Protein AF-A0A1N7JCM6-F1 (afdb_monomer_lite)

Radius of gyration: 25.17 Å; chains: 1; bounding box: 48×27×70 Å

Foldseek 3Di:
DWAADPVQLVVQQDPPDDDPVSSVRSVVVSVPDPPGDTDDDDDPVRVVVVVVVVVVVVVVVVVLVVLVVVQVVVVVVVDHFDRDPVRSVVVVVPPDDDDDD

Sequence (101 aa):
MRLISPAQAKPYVKRGRKNDAADAAAIAEAVTRPHMQFVPVKSEETQAILMLHRTRRLLITQRTMLGNALRAHFAEYGIIEPQGQDGLGAIGGMRTGCACP

Secondary structure (DSSP, 8-state):
--EE-HHHHGGGSPTT---HHHHHHHHHHHHT-TTPPEEPPPPHHHHHHHHHHHHHHHHHHHHHHHHHHHHHHHHHTT----SSHHHHHHHHH--S-----

InterPro domains:
  IPR002525 Transposase IS110-like, N-terminal [PF01548] (9-77)
  IPR047650 Transposase IS110-like [PTHR33055] (2-80)

Organism: NCBI:txid80876

pLDDT: mean 85.72, std 13.23, range [33.47, 98.19]

Structure (mmCIF, N/CA/C/O backbone):
data_AF-A0A1N7JCM6-F1
#
_entry.id   AF-A0A1N7JCM6-F1
#
loop_
_atom_site.group_PDB
_atom_site.id
_atom_site.type_symbol
_atom_site.label_atom_id
_atom_site.label_alt_id
_atom_site.label_comp_id
_atom_site.label_asym_id
_atom_site.label_entity_id
_atom_site.label_seq_id
_atom_site.pdbx_PDB_ins_code
_atom_site.Cartn_x
_atom_site.Cartn_y
_atom_site.Cartn_z
_atom_site.occupancy
_atom_site.B_iso_or_equiv
_atom_site.auth_seq_id
_atom_site.auth_comp_id
_atom_site.auth_asym_id
_atom_site.auth_atom_id
_atom_site.pdbx_PDB_model_num
ATOM 1 N N . MET A 1 1 ? -22.006 0.799 13.588 1.00 69.31 1 MET A N 1
ATOM 2 C CA . MET A 1 1 ? -20.697 0.105 13.526 1.00 69.31 1 MET A CA 1
ATOM 3 C C . MET A 1 1 ? -19.704 0.868 14.395 1.00 69.31 1 MET A C 1
ATOM 5 O O . MET A 1 1 ? -19.706 2.089 14.328 1.00 69.31 1 MET A O 1
ATOM 9 N N . ARG A 1 2 ? -18.909 0.192 15.234 1.00 82.94 2 ARG A N 1
ATOM 10 C CA . ARG A 1 2 ? -17.877 0.814 16.085 1.00 82.94 2 ARG A CA 1
ATOM 11 C C . ARG A 1 2 ? -16.498 0.388 15.578 1.00 82.94 2 ARG A C 1
ATOM 13 O O . ARG A 1 2 ? -16.273 -0.809 15.435 1.00 82.94 2 ARG A O 1
ATOM 20 N N . LEU A 1 3 ? -15.606 1.338 15.291 1.00 89.31 3 LEU A N 1
ATOM 21 C CA . LEU A 1 3 ? -14.241 1.052 14.835 1.00 89.31 3 LEU A CA 1
ATOM 22 C C . LEU A 1 3 ? -13.242 1.331 15.958 1.00 89.31 3 LEU A C 1
ATOM 24 O O . LEU A 1 3 ? -13.314 2.371 16.608 1.00 89.31 3 LEU A O 1
ATOM 28 N N . ILE A 1 4 ? -12.299 0.416 16.165 1.00 91.81 4 ILE A N 1
ATOM 29 C CA . ILE A 1 4 ? -11.165 0.602 17.078 1.00 91.81 4 ILE A CA 1
ATOM 30 C C . ILE A 1 4 ? -9.923 0.869 16.237 1.00 91.81 4 ILE A C 1
ATOM 32 O O . ILE A 1 4 ? -9.715 0.226 15.205 1.00 91.81 4 ILE A O 1
ATOM 36 N N . SER A 1 5 ? -9.093 1.826 16.658 1.00 90.19 5 SER A N 1
ATOM 37 C CA . SER A 1 5 ? -7.839 2.075 15.952 1.00 90.19 5 SER A CA 1
ATOM 38 C C . SER A 1 5 ? -6.898 0.863 16.083 1.00 90.19 5 SER A C 1
ATOM 40 O O . SER A 1 5 ? -6.794 0.274 17.163 1.00 90.19 5 SER A O 1
ATOM 42 N N . PRO A 1 6 ? -6.136 0.500 15.035 1.00 88.06 6 PRO A N 1
ATOM 43 C CA . PRO A 1 6 ? -5.174 -0.600 15.126 1.00 88.06 6 PRO A CA 1
ATOM 44 C C . PRO A 1 6 ? -4.152 -0.415 16.256 1.00 88.06 6 PRO A C 1
ATOM 46 O O . PRO A 1 6 ? -3.739 -1.385 16.884 1.00 88.06 6 PRO A O 1
ATOM 49 N N . ALA A 1 7 ? -3.772 0.833 16.550 1.00 90.62 7 ALA A N 1
ATOM 50 C CA . ALA A 1 7 ? -2.855 1.162 17.639 1.00 90.62 7 ALA A CA 1
ATOM 51 C C . ALA A 1 7 ? -3.426 0.802 19.020 1.00 90.62 7 ALA A C 1
ATOM 53 O O . ALA A 1 7 ? -2.676 0.354 19.883 1.00 90.62 7 ALA A O 1
ATOM 54 N N . GLN A 1 8 ? -4.739 0.950 19.212 1.00 90.19 8 GLN A N 1
ATOM 55 C CA . GLN A 1 8 ? -5.422 0.608 20.461 1.00 90.19 8 GLN A CA 1
ATOM 56 C C . GLN A 1 8 ? -5.739 -0.882 20.584 1.00 90.19 8 GLN A C 1
ATOM 58 O O . GLN A 1 8 ? -5.786 -1.385 21.700 1.00 90.19 8 GLN A O 1
ATOM 63 N N . ALA A 1 9 ? -5.931 -1.597 19.472 1.00 89.94 9 ALA A N 1
ATOM 64 C CA . ALA A 1 9 ? -6.129 -3.049 19.490 1.00 89.94 9 ALA A CA 1
ATOM 65 C C . ALA A 1 9 ? -4.809 -3.820 19.689 1.00 89.94 9 ALA A C 1
ATOM 67 O O . ALA A 1 9 ? -4.790 -4.880 20.312 1.00 89.94 9 ALA A O 1
ATOM 68 N N . LYS A 1 10 ? -3.685 -3.274 19.204 1.00 89.00 10 LYS A N 1
ATOM 69 C CA . LYS A 1 10 ? -2.362 -3.923 19.211 1.00 89.00 10 LYS A CA 1
ATOM 70 C C . LYS A 1 10 ? -1.898 -4.467 20.577 1.00 89.00 10 LYS A C 1
ATOM 72 O O . LYS A 1 10 ? -1.337 -5.561 20.577 1.00 89.00 10 LYS A O 1
ATOM 77 N N . PRO A 1 11 ? -2.097 -3.783 21.723 1.00 90.69 11 PRO A N 1
ATOM 78 C CA . PRO A 1 11 ? -1.699 -4.305 23.034 1.00 90.69 11 PRO A CA 1
ATOM 79 C C . PRO A 1 1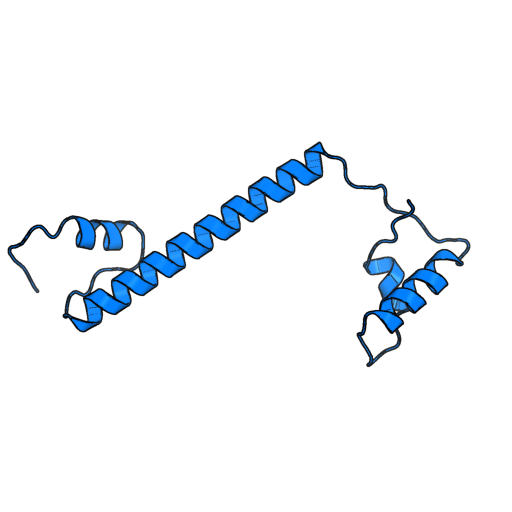1 ? -2.403 -5.607 23.438 1.00 90.69 11 PRO A C 1
ATOM 81 O O . PRO A 1 11 ? -1.861 -6.348 24.252 1.00 90.69 11 PRO A O 1
ATOM 84 N N . TYR A 1 12 ? -3.575 -5.891 22.864 1.00 89.62 12 TYR A N 1
ATOM 85 C CA . TYR A 1 12 ? -4.394 -7.064 23.186 1.00 89.62 12 TYR A CA 1
ATOM 86 C C . TYR A 1 12 ? -4.099 -8.269 22.276 1.00 89.62 12 TYR A C 1
ATOM 88 O O . TYR A 1 12 ? -4.600 -9.367 22.507 1.00 89.62 12 TYR A O 1
ATOM 96 N N . VAL A 1 13 ? -3.260 -8.103 21.246 1.00 89.44 13 VAL A N 1
ATOM 97 C CA . VAL A 1 13 ? -2.856 -9.208 20.365 1.00 89.44 13 VAL A CA 1
ATOM 98 C C . VAL A 1 13 ? -1.801 -10.063 21.068 1.00 89.44 13 VAL A C 1
ATOM 100 O O . VAL A 1 13 ? -0.748 -9.571 21.484 1.00 89.44 13 VAL A O 1
ATOM 103 N N . LYS A 1 14 ? -2.053 -11.374 21.174 1.00 85.38 14 LYS A N 1
ATOM 104 C CA . LYS A 1 14 ? -1.111 -12.322 21.791 1.00 85.38 14 LYS A CA 1
ATOM 105 C C . LYS A 1 14 ? 0.229 -12.316 21.041 1.00 85.38 14 LYS A C 1
ATOM 107 O O . LYS A 1 14 ? 0.292 -12.575 19.838 1.00 85.38 14 LYS A O 1
ATOM 112 N N . ARG A 1 15 ? 1.325 -12.041 21.761 1.00 78.50 15 ARG A N 1
ATOM 113 C CA . ARG A 1 15 ? 2.685 -12.000 21.190 1.00 78.50 15 ARG A CA 1
ATOM 114 C C . ARG A 1 15 ? 3.037 -13.334 20.519 1.00 78.50 15 ARG A C 1
ATOM 116 O O . ARG A 1 15 ? 2.777 -14.399 21.069 1.00 78.50 15 ARG A O 1
ATOM 123 N N . GLY A 1 16 ? 3.646 -13.264 19.335 1.00 74.12 16 GLY A N 1
ATOM 124 C CA . GLY A 1 16 ? 4.144 -14.435 18.601 1.00 74.12 16 GLY A CA 1
ATOM 125 C C . GLY A 1 16 ? 3.107 -15.200 17.768 1.00 74.12 16 GLY A C 1
ATOM 126 O O . GLY A 1 16 ? 3.490 -16.138 17.076 1.00 74.12 16 GLY A O 1
ATOM 127 N N . ARG A 1 17 ? 1.821 -14.814 17.775 1.00 72.81 17 ARG A N 1
ATOM 128 C CA . ARG A 1 17 ? 0.789 -15.403 16.901 1.00 72.81 17 ARG A CA 1
ATOM 129 C C . ARG A 1 17 ? -0.084 -14.319 16.274 1.00 72.81 17 ARG A C 1
ATOM 131 O O . ARG A 1 17 ? -1.073 -13.901 16.864 1.00 72.81 17 ARG A O 1
ATOM 138 N N . LYS A 1 18 ? 0.284 -13.883 15.067 1.00 72.94 18 LYS A N 1
ATOM 139 C CA . LYS A 1 18 ? -0.546 -12.990 14.253 1.00 72.94 18 LYS A CA 1
ATOM 140 C C . LYS A 1 18 ? -1.405 -13.831 13.310 1.00 72.94 18 LYS A C 1
ATOM 142 O O . LYS A 1 18 ? -0.899 -14.357 12.325 1.00 72.94 18 LYS A O 1
ATOM 147 N N . ASN A 1 19 ? -2.675 -13.994 13.654 1.00 88.94 19 ASN A N 1
ATOM 148 C CA . ASN A 1 19 ? -3.694 -14.614 12.814 1.00 88.94 19 ASN A CA 1
ATOM 149 C C . ASN A 1 19 ? -5.044 -13.924 13.060 1.00 88.94 19 ASN A C 1
ATOM 151 O O . ASN A 1 19 ? -5.226 -13.271 14.090 1.00 88.94 19 ASN A O 1
ATOM 155 N N . ASP A 1 20 ? -5.992 -14.095 12.140 1.00 89.94 20 ASP A N 1
ATOM 156 C CA . ASP A 1 20 ? -7.270 -13.372 12.195 1.00 89.94 20 ASP A CA 1
ATOM 157 C C . ASP A 1 20 ? -8.076 -13.698 13.463 1.00 89.94 20 ASP A C 1
ATOM 159 O O . ASP A 1 20 ? -8.745 -12.831 14.021 1.00 89.94 20 ASP A O 1
ATOM 163 N N . ALA A 1 21 ? -7.966 -14.929 13.974 1.00 90.00 21 ALA A N 1
ATOM 164 C CA . ALA A 1 21 ? -8.607 -15.335 15.225 1.00 90.00 21 ALA A CA 1
ATOM 165 C C . ALA A 1 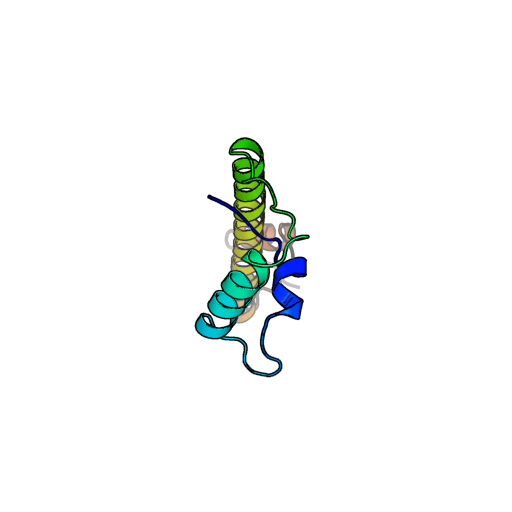21 ? -8.050 -14.576 16.445 1.00 90.00 21 ALA A C 1
ATOM 167 O O . ALA A 1 21 ? -8.812 -14.171 17.324 1.00 90.00 21 ALA A O 1
ATOM 168 N N . ALA A 1 22 ? -6.732 -14.366 16.507 1.00 89.88 22 ALA A N 1
ATOM 169 C CA . ALA A 1 22 ? -6.095 -13.589 17.565 1.00 89.88 22 ALA A CA 1
ATOM 170 C C . ALA A 1 22 ? -6.433 -12.099 17.451 1.00 89.88 22 ALA A C 1
ATOM 172 O O . ALA A 1 22 ? -6.677 -11.464 18.474 1.00 89.88 22 ALA A O 1
ATOM 173 N N . ASP A 1 23 ? -6.499 -11.560 16.232 1.00 88.62 23 ASP A N 1
ATOM 174 C CA . ASP A 1 23 ? -6.887 -10.167 16.001 1.00 88.62 23 ASP A CA 1
ATOM 175 C C . ASP A 1 23 ? -8.360 -9.935 16.390 1.00 88.62 23 ASP A C 1
ATOM 177 O O . ASP A 1 23 ? -8.671 -8.966 17.083 1.00 88.62 23 ASP A O 1
ATOM 181 N N . ALA A 1 24 ? -9.267 -10.857 16.047 1.00 90.81 24 ALA A N 1
ATOM 182 C CA . ALA A 1 24 ? -10.670 -10.794 16.460 1.00 90.81 24 ALA A CA 1
ATOM 183 C C . ALA A 1 24 ? -10.830 -10.861 17.989 1.00 90.81 24 ALA A C 1
ATOM 185 O O . ALA A 1 24 ? -11.572 -10.063 18.565 1.00 90.81 24 ALA A O 1
ATOM 186 N N . ALA A 1 25 ? -10.101 -11.762 18.658 1.00 90.94 25 ALA A N 1
ATOM 187 C CA . ALA A 1 25 ? -10.097 -11.858 20.118 1.00 90.94 25 ALA A CA 1
ATOM 188 C C . ALA A 1 25 ? -9.548 -10.582 20.779 1.00 90.94 25 ALA A C 1
ATOM 190 O O . ALA A 1 25 ? -10.128 -10.094 21.746 1.00 90.94 25 ALA A O 1
ATOM 191 N N . ALA A 1 26 ? -8.479 -10.004 20.223 1.00 92.06 26 ALA A N 1
ATOM 192 C CA . ALA A 1 26 ? -7.894 -8.754 20.698 1.00 92.06 26 ALA A CA 1
ATOM 193 C C . ALA A 1 26 ? -8.868 -7.576 20.567 1.00 92.06 26 ALA A C 1
ATOM 195 O O . ALA A 1 26 ? -8.989 -6.770 21.487 1.00 92.06 26 ALA A O 1
ATOM 196 N N . ILE A 1 27 ? -9.595 -7.482 19.448 1.00 91.81 27 ILE A N 1
ATOM 197 C CA . ILE A 1 27 ? -10.632 -6.462 19.251 1.00 91.81 27 ILE A CA 1
ATOM 198 C C . ILE A 1 27 ? -11.775 -6.672 20.248 1.00 91.81 27 ILE A C 1
ATOM 200 O O . ILE A 1 27 ? -12.194 -5.709 20.886 1.00 91.81 27 ILE A O 1
ATOM 204 N N . ALA A 1 28 ? -12.259 -7.906 20.418 1.00 92.25 28 ALA A N 1
ATOM 205 C CA . ALA A 1 28 ? -13.327 -8.215 21.367 1.00 92.25 28 ALA A CA 1
ATOM 206 C C . ALA A 1 28 ? -12.935 -7.841 22.805 1.00 92.25 28 ALA A C 1
ATOM 208 O O . ALA A 1 28 ? -13.720 -7.212 23.511 1.00 92.25 28 ALA A O 1
ATOM 209 N N . GLU A 1 29 ? -11.703 -8.145 23.214 1.00 92.00 29 GLU A N 1
ATOM 210 C CA . GLU A 1 29 ? -11.175 -7.745 24.517 1.00 92.00 29 GLU A CA 1
ATOM 211 C C . GLU A 1 29 ? -11.059 -6.218 24.633 1.00 92.00 29 GLU A C 1
ATOM 213 O O . GLU A 1 29 ? -11.525 -5.628 25.610 1.00 92.00 29 GLU A O 1
ATOM 218 N N . ALA A 1 30 ? -10.503 -5.556 23.617 1.00 92.31 30 ALA A N 1
ATOM 219 C CA . ALA A 1 30 ? -10.352 -4.106 23.573 1.00 92.31 30 ALA A CA 1
ATOM 220 C C . ALA A 1 30 ? -11.704 -3.377 23.730 1.00 92.31 30 ALA A C 1
ATOM 222 O O . ALA A 1 30 ? -11.806 -2.445 24.529 1.00 92.31 30 ALA A O 1
ATOM 223 N N . VAL A 1 31 ? -12.762 -3.826 23.040 1.00 93.00 31 VAL A N 1
ATOM 224 C CA . VAL A 1 31 ? -14.113 -3.224 23.108 1.00 93.00 31 VAL A CA 1
ATOM 225 C C . VAL A 1 31 ? -14.654 -3.164 24.540 1.00 93.00 31 VAL A C 1
ATOM 227 O O . VAL A 1 31 ? -15.387 -2.233 24.869 1.00 93.00 31 VAL A O 1
ATOM 230 N N . THR A 1 32 ? -14.303 -4.129 25.394 1.00 92.31 32 THR A N 1
ATOM 231 C CA . THR A 1 32 ? -14.832 -4.212 26.768 1.00 92.31 32 THR A CA 1
ATOM 232 C C . THR A 1 32 ? -14.190 -3.230 27.748 1.00 92.31 32 THR A C 1
ATOM 234 O O . THR A 1 32 ? -14.673 -3.073 28.869 1.00 92.31 32 THR A O 1
ATOM 237 N N . ARG A 1 33 ? -13.102 -2.551 27.364 1.00 92.44 33 ARG A N 1
ATOM 238 C CA . ARG A 1 33 ? -12.369 -1.662 28.271 1.00 92.44 33 ARG A CA 1
ATOM 239 C C . ARG A 1 33 ? -13.132 -0.343 28.477 1.00 92.44 33 ARG A C 1
ATOM 241 O O . ARG A 1 33 ? -13.532 0.281 27.496 1.00 92.44 33 ARG A O 1
ATOM 248 N N . PRO A 1 34 ? -13.268 0.148 29.724 1.00 89.69 34 PRO A N 1
ATOM 249 C CA . PRO A 1 34 ? -14.083 1.330 30.032 1.00 89.69 34 PRO A CA 1
ATOM 250 C C . PRO A 1 34 ? -13.545 2.629 29.410 1.00 89.69 34 PRO A C 1
ATOM 252 O O . PRO A 1 34 ? -14.311 3.549 29.147 1.00 89.69 34 PRO A O 1
ATOM 255 N N . HIS A 1 35 ? -12.241 2.696 29.129 1.00 89.06 35 HIS A N 1
ATOM 256 C CA . HIS A 1 35 ? -11.587 3.846 28.493 1.00 89.06 35 HIS A CA 1
ATOM 257 C C . HIS A 1 35 ? -11.381 3.670 26.977 1.00 89.06 35 HIS A C 1
ATOM 259 O O . HIS A 1 35 ? -10.580 4.391 26.379 1.00 89.06 35 HIS A O 1
ATOM 265 N N . MET A 1 36 ? -12.045 2.696 26.342 1.00 91.50 36 MET A N 1
ATOM 266 C CA . MET A 1 36 ? -11.890 2.456 24.908 1.00 91.50 36 MET A CA 1
ATOM 267 C C . MET A 1 36 ? -12.501 3.602 24.094 1.00 91.50 36 MET A C 1
ATOM 269 O O . MET A 1 36 ? -13.684 3.915 24.223 1.00 91.50 36 MET A O 1
ATOM 273 N N . GLN A 1 37 ? -11.690 4.213 23.231 1.00 89.56 37 GLN A N 1
ATOM 274 C CA . GLN A 1 37 ? -12.126 5.289 22.344 1.00 89.56 37 GLN A CA 1
ATOM 275 C C . GLN A 1 37 ? -12.350 4.732 20.943 1.00 89.56 37 GLN A C 1
ATOM 277 O O . GLN A 1 37 ? -11.475 4.080 20.374 1.00 89.56 37 GLN A O 1
ATOM 282 N N . PHE A 1 38 ? -13.525 5.002 20.385 1.00 90.81 38 PHE A N 1
ATOM 283 C CA . PHE A 1 38 ? -13.877 4.568 19.040 1.00 90.81 38 PHE A CA 1
ATOM 284 C C . PHE A 1 38 ? -13.523 5.644 18.022 1.00 90.81 38 PHE A C 1
ATOM 286 O O . PHE A 1 38 ? -13.719 6.835 18.258 1.00 90.81 38 PHE A O 1
ATOM 293 N N . VAL A 1 39 ? -13.022 5.208 16.872 1.00 90.50 39 VAL A N 1
ATOM 294 C CA . VAL A 1 39 ? -12.717 6.084 15.741 1.00 90.50 39 VAL A CA 1
ATOM 295 C C . VAL A 1 39 ? -13.965 6.191 14.861 1.00 90.50 39 VAL A C 1
ATOM 297 O O . VAL A 1 39 ? -14.642 5.178 14.648 1.00 90.50 39 VAL A O 1
ATOM 300 N N . PRO A 1 40 ? -14.299 7.384 14.340 1.00 89.56 40 PRO A N 1
ATOM 301 C CA . PRO A 1 40 ? -15.392 7.519 13.389 1.00 89.56 40 PRO A CA 1
ATOM 302 C C . PRO A 1 40 ? -15.125 6.706 12.119 1.00 89.56 40 PRO A C 1
ATOM 304 O O . PRO A 1 40 ? -13.981 6.510 11.696 1.00 89.56 40 PRO A O 1
ATOM 307 N N . VAL A 1 41 ? -16.207 6.256 11.483 1.00 88.88 41 VAL A N 1
ATOM 308 C CA . VAL A 1 41 ? -16.127 5.722 10.122 1.00 88.88 41 VAL A CA 1
ATOM 309 C C . VAL A 1 41 ? -15.660 6.851 9.205 1.00 88.88 41 VAL A C 1
ATOM 311 O O . VAL A 1 41 ? -16.086 7.997 9.340 1.00 88.88 41 VAL A O 1
ATOM 314 N N . LYS A 1 42 ? -14.730 6.533 8.304 1.00 87.69 42 LYS A N 1
ATOM 315 C CA . LYS A 1 42 ? -14.194 7.497 7.342 1.00 87.69 42 LYS A CA 1
ATOM 316 C C . LYS A 1 42 ? -15.326 8.031 6.457 1.00 87.69 42 LYS A C 1
ATOM 318 O O . LYS A 1 42 ? -16.160 7.244 6.021 1.00 87.69 42 LYS A O 1
ATOM 323 N N . SER A 1 43 ? -15.338 9.340 6.190 1.00 92.81 43 SER A N 1
ATOM 324 C CA . SER A 1 43 ? -16.324 9.930 5.277 1.00 92.81 43 SER A CA 1
ATOM 325 C C . SER A 1 43 ? -16.144 9.400 3.856 1.00 92.81 43 SER A C 1
ATOM 327 O O . SER A 1 43 ? -15.023 9.080 3.443 1.00 92.81 43 SER A O 1
ATOM 329 N N . GLU A 1 44 ? -17.242 9.345 3.102 1.00 93.25 44 GLU A N 1
ATOM 330 C CA . GLU A 1 44 ? -17.242 8.897 1.706 1.00 93.25 44 GLU A CA 1
ATOM 331 C C . GLU A 1 44 ? -16.279 9.727 0.852 1.00 93.25 44 GLU A C 1
ATOM 333 O O . GLU A 1 44 ? -15.468 9.169 0.117 1.00 93.25 44 GLU A O 1
ATOM 338 N N . GLU A 1 45 ? -16.268 11.047 1.041 1.00 94.19 45 GLU A N 1
ATOM 339 C CA . GLU A 1 45 ? -15.351 11.969 0.362 1.00 94.19 45 GLU A CA 1
ATOM 340 C C . GLU A 1 45 ? -13.879 11.628 0.638 1.00 94.19 45 GLU A C 1
ATOM 342 O O . GLU A 1 45 ? -13.067 11.494 -0.282 1.00 94.19 45 GLU A O 1
ATOM 347 N N . THR A 1 46 ? -13.522 11.401 1.908 1.00 92.88 46 THR A N 1
ATOM 348 C CA . THR A 1 46 ? -12.145 11.042 2.286 1.00 92.88 46 THR A CA 1
ATOM 349 C C . THR A 1 46 ? -11.760 9.673 1.720 1.00 92.88 46 THR A C 1
ATOM 351 O O . THR A 1 46 ? -10.611 9.445 1.327 1.00 92.88 46 THR A O 1
ATOM 354 N N . GLN A 1 47 ? -12.703 8.730 1.694 1.00 94.38 47 GLN A N 1
ATOM 355 C CA . GLN A 1 47 ? -12.492 7.410 1.112 1.00 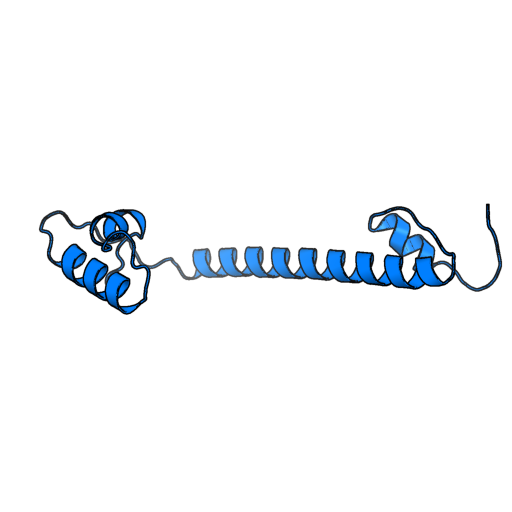94.38 47 GLN A CA 1
ATOM 356 C C . GLN A 1 47 ? -12.306 7.489 -0.409 1.00 94.38 47 GLN A C 1
ATOM 358 O O . GLN A 1 47 ? -11.397 6.836 -0.927 1.00 94.38 47 GLN A O 1
ATOM 363 N N . ALA A 1 48 ? -13.080 8.323 -1.106 1.00 95.56 48 ALA A N 1
ATOM 364 C CA . ALA A 1 48 ? -12.957 8.554 -2.542 1.00 95.56 48 ALA A CA 1
ATOM 365 C C . ALA A 1 48 ? -11.592 9.158 -2.908 1.00 95.56 48 ALA A C 1
ATOM 367 O O . ALA A 1 48 ? -10.906 8.650 -3.798 1.00 95.56 48 ALA A O 1
ATOM 368 N N . ILE A 1 49 ? -11.123 10.163 -2.162 1.00 97.19 49 ILE A N 1
ATOM 369 C CA . ILE A 1 49 ? -9.783 10.745 -2.351 1.00 97.19 49 ILE A CA 1
ATOM 370 C C . ILE A 1 49 ? -8.692 9.677 -2.167 1.00 97.19 49 ILE A C 1
ATOM 372 O O . ILE A 1 49 ? -7.762 9.568 -2.971 1.00 97.19 49 ILE A O 1
ATOM 376 N N . LEU A 1 50 ? -8.815 8.825 -1.144 1.00 96.12 50 LEU A N 1
ATOM 377 C CA . LEU A 1 50 ? -7.868 7.732 -0.920 1.00 96.12 50 LEU A CA 1
ATOM 378 C C . LEU A 1 50 ? -7.880 6.707 -2.066 1.00 96.12 50 LEU A C 1
ATOM 380 O O . LEU A 1 50 ? -6.820 6.188 -2.427 1.00 96.12 50 LEU A O 1
ATOM 384 N N . MET A 1 51 ? -9.051 6.421 -2.640 1.00 97.19 51 MET A N 1
ATOM 385 C CA . MET A 1 51 ? -9.167 5.571 -3.826 1.00 97.19 51 MET A CA 1
ATOM 386 C C . MET A 1 51 ? -8.424 6.182 -5.015 1.00 97.19 51 MET A C 1
ATOM 388 O O . MET A 1 51 ? -7.606 5.490 -5.616 1.00 97.19 51 MET A O 1
ATOM 392 N N . LEU A 1 52 ? -8.595 7.479 -5.288 1.00 97.50 52 LEU A N 1
ATOM 393 C CA . LEU A 1 52 ? -7.873 8.174 -6.362 1.00 97.50 52 LEU A CA 1
ATOM 394 C C . LEU A 1 52 ? -6.350 8.078 -6.197 1.00 97.50 52 LEU A C 1
ATOM 396 O O . LEU A 1 52 ? -5.642 7.740 -7.149 1.00 97.50 52 LEU A O 1
ATOM 400 N N . HIS A 1 53 ? -5.829 8.304 -4.987 1.00 97.69 53 HIS A N 1
ATOM 401 C CA . HIS A 1 53 ? -4.393 8.170 -4.721 1.00 97.69 53 HIS A CA 1
ATOM 402 C C . HIS A 1 53 ? -3.878 6.742 -4.938 1.00 97.69 53 HIS A C 1
ATOM 404 O O . HIS A 1 53 ? -2.790 6.559 -5.492 1.00 97.69 53 HIS A O 1
ATOM 410 N N . ARG A 1 54 ? -4.647 5.722 -4.532 1.00 97.69 54 ARG A N 1
ATOM 411 C CA . ARG A 1 54 ? -4.284 4.312 -4.751 1.00 97.69 54 ARG A CA 1
ATOM 412 C C . ARG A 1 54 ? -4.288 3.956 -6.232 1.00 97.69 54 ARG A C 1
ATOM 414 O O . ARG A 1 54 ? -3.317 3.363 -6.694 1.00 97.69 54 ARG A O 1
ATOM 421 N N . THR A 1 55 ? -5.315 4.366 -6.973 1.00 98.19 55 THR A N 1
ATOM 422 C CA . THR A 1 55 ? -5.409 4.146 -8.421 1.00 98.19 55 THR A CA 1
ATOM 423 C C . THR A 1 55 ? -4.245 4.812 -9.145 1.00 98.19 55 THR A C 1
ATOM 425 O O . THR A 1 55 ? -3.556 4.165 -9.929 1.00 98.19 55 THR A O 1
ATOM 428 N N . ARG A 1 56 ? -3.937 6.074 -8.819 1.00 98.06 56 ARG A N 1
ATOM 429 C CA . ARG A 1 56 ? -2.781 6.777 -9.386 1.00 98.06 56 ARG A CA 1
ATOM 430 C C . ARG A 1 56 ? -1.473 6.038 -9.104 1.00 98.06 56 ARG A C 1
ATOM 432 O O . ARG A 1 56 ? -0.673 5.856 -10.016 1.00 98.06 56 ARG A O 1
ATOM 439 N N . ARG A 1 57 ? -1.252 5.603 -7.859 1.00 98.12 57 ARG A N 1
ATOM 440 C CA . ARG A 1 57 ? -0.047 4.849 -7.482 1.00 98.12 57 ARG A CA 1
ATOM 441 C C . ARG A 1 57 ? 0.064 3.540 -8.263 1.00 98.12 57 ARG A C 1
ATOM 443 O O . ARG A 1 57 ? 1.139 3.253 -8.776 1.00 98.12 57 ARG A O 1
ATOM 450 N N . LEU A 1 58 ? -1.030 2.785 -8.378 1.00 98.12 58 LEU A N 1
ATOM 451 C CA . LEU A 1 58 ? -1.076 1.539 -9.143 1.00 98.12 58 LEU A CA 1
ATOM 452 C C . LEU A 1 58 ? -0.680 1.770 -10.604 1.00 98.12 58 LEU A C 1
ATOM 454 O O . LEU A 1 58 ? 0.220 1.099 -11.102 1.00 98.12 58 LEU A O 1
ATOM 458 N N . LEU A 1 59 ? -1.302 2.752 -11.260 1.00 97.75 59 LEU A N 1
ATOM 459 C CA . LEU A 1 59 ? -1.033 3.064 -12.664 1.00 97.75 59 LEU A CA 1
ATOM 460 C C . LEU A 1 59 ? 0.410 3.531 -12.888 1.00 97.75 59 LEU A C 1
ATOM 462 O O . LEU A 1 59 ? 1.030 3.142 -13.873 1.00 97.75 59 LEU A O 1
ATOM 466 N N . ILE A 1 60 ? 0.979 4.318 -11.967 1.00 96.81 60 ILE A N 1
ATOM 467 C CA . ILE A 1 60 ? 2.393 4.721 -12.034 1.00 96.81 60 ILE A CA 1
ATOM 468 C C . ILE A 1 60 ? 3.303 3.495 -11.934 1.00 96.81 60 ILE A C 1
ATOM 470 O O . ILE A 1 60 ? 4.207 3.341 -12.752 1.00 96.81 60 ILE A O 1
ATOM 474 N N . THR A 1 61 ? 3.061 2.605 -10.968 1.00 97.00 61 THR A N 1
ATOM 475 C CA . THR A 1 61 ? 3.854 1.379 -10.817 1.00 97.00 61 THR A CA 1
ATOM 476 C C . THR A 1 61 ? 3.752 0.497 -12.060 1.00 97.00 61 THR A C 1
ATOM 478 O O . THR A 1 61 ? 4.782 0.082 -12.581 1.00 97.00 61 THR A O 1
ATOM 481 N N . GLN A 1 62 ? 2.544 0.271 -12.583 1.00 97.25 62 GLN A N 1
ATOM 482 C CA . GLN A 1 62 ? 2.329 -0.516 -13.800 1.00 97.25 62 GLN A CA 1
ATOM 483 C C . GLN A 1 62 ? 3.023 0.106 -15.017 1.00 97.25 62 GLN A C 1
ATOM 485 O O . GLN A 1 62 ? 3.706 -0.602 -15.751 1.00 97.25 62 GLN A O 1
ATOM 490 N N . ARG A 1 63 ? 2.926 1.429 -15.202 1.00 94.12 63 ARG A N 1
ATOM 491 C CA . ARG A 1 63 ? 3.617 2.142 -16.287 1.00 94.12 63 ARG A CA 1
ATOM 492 C C . ARG A 1 63 ? 5.134 1.970 -16.200 1.00 94.12 63 ARG A C 1
ATOM 494 O O . ARG A 1 63 ? 5.769 1.706 -17.216 1.00 94.12 63 ARG A O 1
ATOM 501 N N . THR A 1 64 ? 5.715 2.090 -15.007 1.00 93.69 64 THR A N 1
ATOM 502 C CA . THR A 1 64 ? 7.156 1.880 -14.802 1.00 93.69 64 THR A CA 1
ATOM 503 C C . THR A 1 64 ? 7.558 0.427 -15.051 1.00 93.69 64 THR A C 1
ATOM 505 O O . THR A 1 64 ? 8.575 0.183 -15.694 1.00 93.69 64 THR A O 1
ATOM 508 N N . MET A 1 65 ? 6.759 -0.542 -14.593 1.00 95.75 65 MET A N 1
ATOM 509 C CA . MET A 1 65 ? 7.008 -1.967 -14.838 1.00 95.75 65 MET A CA 1
ATOM 510 C C . MET A 1 65 ? 6.992 -2.299 -16.330 1.00 95.75 65 MET A C 1
ATOM 512 O O . MET A 1 65 ? 7.922 -2.937 -16.813 1.00 95.75 65 MET A O 1
ATOM 516 N N . LEU A 1 66 ? 5.977 -1.829 -17.061 1.00 93.56 66 LEU A N 1
ATOM 517 C CA . LEU A 1 66 ? 5.871 -2.027 -18.508 1.00 93.56 66 LEU A CA 1
ATOM 518 C C . LEU A 1 66 ? 7.038 -1.376 -19.251 1.00 93.56 66 LEU A C 1
ATOM 520 O O . LEU A 1 66 ? 7.623 -1.995 -20.132 1.00 93.56 66 LEU A O 1
ATOM 524 N N . GLY A 1 67 ? 7.424 -0.161 -18.858 1.00 91.88 67 GLY A N 1
ATOM 525 C CA . GLY A 1 67 ? 8.599 0.507 -19.410 1.00 91.88 67 GLY A CA 1
ATOM 526 C C . GLY A 1 67 ? 9.891 -0.289 -19.202 1.00 91.88 67 GLY A C 1
ATOM 527 O O . GLY A 1 67 ? 10.652 -0.514 -20.140 1.00 91.88 67 GLY A O 1
ATOM 528 N N . ASN A 1 68 ? 10.123 -0.776 -17.984 1.00 91.88 68 ASN A N 1
ATOM 529 C CA . ASN A 1 68 ? 11.300 -1.589 -17.687 1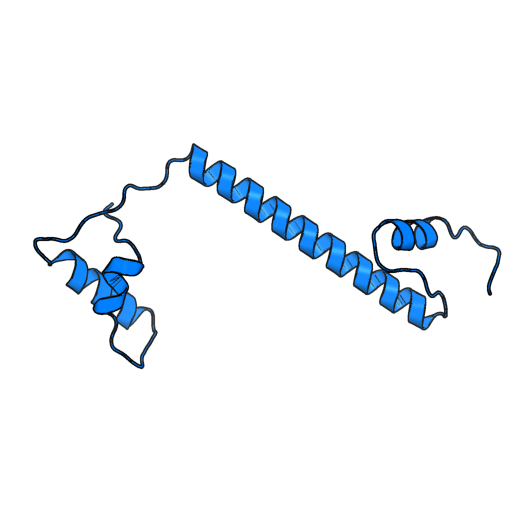.00 91.88 68 ASN A CA 1
ATOM 530 C C . ASN A 1 68 ? 11.295 -2.919 -18.458 1.00 91.88 68 ASN A C 1
ATOM 532 O O . ASN A 1 68 ? 12.345 -3.332 -18.939 1.00 91.88 68 ASN A O 1
ATOM 536 N N . ALA A 1 69 ? 10.132 -3.561 -18.608 1.00 92.44 69 ALA A N 1
ATOM 537 C CA . ALA A 1 69 ? 9.995 -4.797 -19.378 1.00 92.44 69 ALA A CA 1
ATOM 538 C C . ALA A 1 69 ? 10.287 -4.576 -20.869 1.00 92.44 69 ALA A C 1
ATOM 540 O O . ALA A 1 69 ? 11.077 -5.312 -21.450 1.00 92.44 69 ALA A O 1
ATOM 541 N N . LEU A 1 70 ? 9.727 -3.520 -21.472 1.00 90.69 70 LEU A N 1
ATOM 542 C CA . LEU A 1 70 ? 10.025 -3.153 -22.858 1.00 90.69 70 LEU A CA 1
ATOM 543 C C . LEU A 1 70 ? 11.522 -2.918 -23.051 1.00 90.69 70 LEU A C 1
ATOM 545 O O . LEU A 1 70 ? 12.121 -3.517 -23.936 1.00 90.69 70 LEU A O 1
ATOM 549 N N . ARG A 1 71 ? 12.150 -2.118 -22.184 1.00 90.19 71 ARG A N 1
ATOM 550 C CA . ARG A 1 71 ? 13.603 -1.912 -22.233 1.00 90.19 71 ARG A CA 1
ATOM 551 C C . ARG A 1 71 ? 14.393 -3.215 -22.155 1.00 90.19 71 ARG A C 1
ATOM 553 O O . ARG A 1 71 ? 15.354 -3.360 -22.898 1.00 90.19 71 ARG A O 1
ATOM 560 N N . ALA A 1 72 ? 14.012 -4.131 -21.267 1.00 90.75 72 ALA A N 1
ATOM 561 C CA . ALA A 1 72 ? 14.683 -5.421 -21.141 1.00 90.75 72 ALA A CA 1
ATOM 562 C C . ALA A 1 72 ? 14.580 -6.232 -22.441 1.00 90.75 72 ALA A C 1
ATOM 564 O O . ALA A 1 72 ? 15.598 -6.705 -22.933 1.00 90.75 72 ALA A O 1
ATOM 565 N N . HIS A 1 73 ? 13.392 -6.297 -23.049 1.00 91.56 73 HIS A N 1
ATOM 566 C CA . HIS A 1 73 ? 13.199 -6.980 -24.328 1.00 91.56 73 HIS A CA 1
ATOM 567 C C . HIS A 1 73 ? 14.013 -6.347 -25.462 1.00 91.56 73 HIS A C 1
ATOM 569 O O . HIS A 1 73 ? 14.664 -7.061 -26.209 1.00 91.56 73 HIS A O 1
ATOM 575 N N . PHE A 1 74 ? 14.038 -5.017 -25.590 1.00 88.56 74 PHE A N 1
ATOM 576 C CA . PHE A 1 74 ? 14.845 -4.352 -26.623 1.00 88.56 74 PHE A CA 1
ATOM 577 C C . PHE A 1 74 ? 16.355 -4.515 -26.398 1.00 88.56 74 PHE A C 1
ATOM 579 O O . PHE A 1 74 ? 17.105 -4.654 -27.366 1.00 88.56 74 PHE A O 1
ATOM 586 N N . ALA A 1 75 ? 16.796 -4.589 -25.141 1.00 88.88 75 ALA A N 1
ATOM 587 C CA . ALA A 1 75 ? 18.189 -4.863 -24.811 1.00 88.88 75 ALA A CA 1
ATOM 588 C C . ALA A 1 75 ? 18.633 -6.271 -25.254 1.00 88.88 75 ALA A C 1
ATOM 590 O O . ALA A 1 75 ? 19.784 -6.427 -25.657 1.00 88.88 75 ALA A O 1
ATOM 591 N N . GLU A 1 76 ? 17.739 -7.271 -25.266 1.00 91.44 76 GLU A N 1
ATOM 592 C CA . GLU A 1 76 ? 18.026 -8.602 -25.840 1.00 91.44 76 GLU A CA 1
ATOM 593 C C . GLU A 1 76 ? 18.353 -8.530 -27.343 1.00 91.44 76 GLU A C 1
ATOM 595 O O . GLU A 1 76 ? 19.134 -9.336 -27.846 1.00 91.44 76 GLU A O 1
ATOM 600 N N . TYR A 1 77 ? 1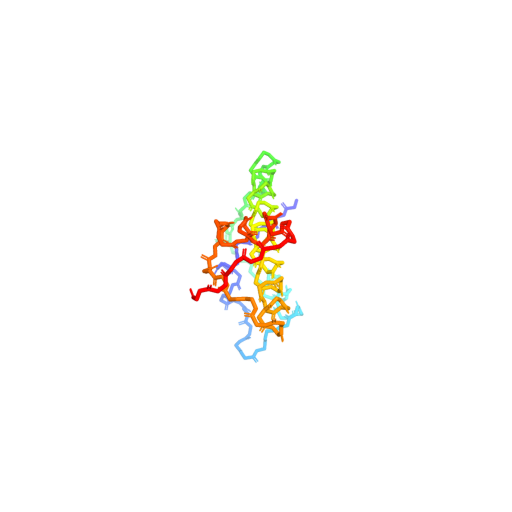7.819 -7.527 -28.047 1.00 89.31 77 TYR A N 1
ATOM 601 C CA . TYR A 1 77 ? 18.110 -7.244 -29.457 1.00 89.31 77 TYR A CA 1
ATOM 602 C C . TYR A 1 77 ? 19.244 -6.221 -29.655 1.00 89.31 77 TYR A C 1
ATOM 604 O O . TYR A 1 77 ? 19.465 -5.757 -30.772 1.00 89.31 77 TYR A O 1
ATOM 612 N N . GLY A 1 78 ? 19.971 -5.858 -28.592 1.00 88.12 78 GLY A N 1
ATOM 613 C CA . GLY A 1 78 ? 21.099 -4.922 -28.645 1.00 88.12 78 GLY A CA 1
ATOM 614 C C . GLY A 1 78 ? 20.714 -3.440 -28.662 1.00 88.12 78 GLY A C 1
ATOM 615 O O . GLY A 1 78 ? 21.586 -2.590 -28.825 1.00 88.12 78 GLY A O 1
ATOM 616 N N . ILE A 1 79 ? 19.435 -3.107 -28.470 1.00 86.75 79 ILE A N 1
ATOM 617 C CA . ILE A 1 79 ? 18.949 -1.724 -28.428 1.00 86.75 79 ILE A CA 1
ATOM 618 C C . ILE A 1 79 ? 18.925 -1.255 -26.968 1.00 86.75 79 ILE A C 1
ATOM 620 O O . ILE A 1 79 ? 18.058 -1.647 -26.183 1.00 86.75 79 ILE A O 1
ATOM 624 N N . ILE A 1 80 ? 19.899 -0.421 -26.593 1.00 86.50 80 ILE A N 1
ATOM 625 C CA . ILE A 1 80 ? 20.094 0.046 -25.215 1.00 86.50 80 ILE A CA 1
ATOM 626 C C . ILE A 1 80 ? 19.739 1.528 -25.108 1.00 86.50 80 ILE A C 1
ATOM 628 O O . ILE A 1 80 ? 20.508 2.395 -25.498 1.00 86.50 80 ILE A O 1
ATOM 632 N N . GLU A 1 81 ? 18.591 1.819 -24.503 1.00 84.94 81 GLU A N 1
ATOM 633 C CA . GLU A 1 81 ? 18.162 3.202 -24.235 1.00 84.94 81 GLU A CA 1
ATOM 634 C C . GLU A 1 81 ? 18.527 3.667 -22.802 1.00 84.94 81 GLU A C 1
ATOM 636 O O . GLU A 1 81 ? 18.977 2.852 -21.982 1.00 84.94 81 GLU A O 1
ATOM 641 N N . PRO A 1 82 ? 18.315 4.937 -22.419 1.00 84.19 82 PRO A N 1
ATOM 642 C CA . PRO A 1 82 ? 18.354 5.355 -21.021 1.00 84.19 82 PRO A CA 1
ATOM 643 C C . PRO A 1 82 ? 17.076 4.953 -20.258 1.00 84.19 82 PRO A C 1
ATOM 645 O O . PRO A 1 82 ? 16.030 4.644 -20.833 1.00 84.19 82 PRO A O 1
ATOM 648 N N . GLN A 1 83 ? 17.148 4.927 -18.925 1.00 83.31 83 GLN A N 1
ATOM 649 C CA . GLN A 1 83 ? 15.974 4.704 -18.076 1.00 83.31 83 GLN A CA 1
ATOM 650 C C . GLN A 1 83 ? 15.070 5.946 -18.064 1.00 83.31 83 GLN A C 1
ATOM 652 O O . GLN A 1 83 ? 15.555 7.070 -17.994 1.00 83.31 83 GLN A O 1
ATOM 657 N N . GLY A 1 84 ? 13.751 5.742 -18.039 1.00 82.19 84 GLY A N 1
ATOM 658 C CA . GLY A 1 84 ? 12.767 6.819 -17.909 1.00 82.19 84 GLY A CA 1
ATOM 659 C C . GLY A 1 84 ? 11.800 6.878 -19.085 1.00 82.19 84 GLY A C 1
ATOM 660 O O . GLY A 1 84 ? 11.835 6.035 -19.976 1.00 82.19 84 GLY A O 1
ATOM 661 N N . GLN A 1 85 ? 10.894 7.859 -19.064 1.00 77.88 85 GLN A N 1
ATOM 662 C CA . GLN A 1 85 ? 9.899 8.029 -20.132 1.00 77.88 85 GLN A CA 1
ATOM 663 C C . GLN A 1 85 ? 10.539 8.492 -21.441 1.00 77.88 85 GLN A C 1
ATOM 665 O O . GLN A 1 85 ? 10.133 8.029 -22.501 1.00 77.88 85 GLN A O 1
ATOM 670 N N . ASP A 1 86 ? 11.567 9.334 -21.359 1.00 77.62 86 ASP A N 1
ATOM 671 C CA . ASP A 1 86 ? 12.237 9.881 -22.539 1.00 77.62 86 ASP A CA 1
ATOM 672 C C . ASP A 1 86 ? 12.985 8.782 -23.309 1.00 77.62 86 ASP A C 1
ATOM 674 O O . ASP A 1 86 ? 12.843 8.673 -24.525 1.00 77.62 86 ASP A O 1
ATOM 678 N N . GLY A 1 87 ? 13.664 7.876 -22.593 1.00 77.31 87 GLY A N 1
ATOM 679 C CA . GLY A 1 87 ? 14.304 6.700 -23.195 1.00 77.31 87 GLY A CA 1
ATOM 680 C C . GLY A 1 87 ? 13.314 5.690 -23.784 1.00 77.31 87 GLY A C 1
ATOM 681 O O . GLY A 1 87 ? 13.610 5.041 -24.778 1.00 77.31 87 GLY A O 1
ATOM 682 N N . LEU A 1 88 ? 12.099 5.576 -23.234 1.00 80.38 88 LEU A N 1
ATOM 683 C CA . LEU A 1 88 ? 11.034 4.773 -23.858 1.00 80.38 88 LEU A CA 1
ATOM 684 C C . LEU A 1 88 ? 10.475 5.430 -25.125 1.00 80.38 88 LEU A C 1
ATOM 686 O O . LEU A 1 88 ? 10.103 4.729 -26.064 1.00 80.38 88 LEU A O 1
ATOM 690 N N . GLY A 1 89 ? 10.419 6.764 -25.159 1.00 78.25 89 GLY A N 1
ATOM 691 C CA . GLY A 1 89 ? 10.017 7.525 -26.340 1.00 78.25 89 GLY A CA 1
ATOM 692 C C . GLY A 1 89 ? 10.959 7.306 -27.525 1.00 78.25 89 GLY A C 1
ATOM 693 O O . GLY A 1 89 ? 10.488 7.180 -28.654 1.00 78.25 89 GLY A O 1
ATOM 694 N N . ALA A 1 90 ? 12.262 7.174 -27.261 1.00 75.75 90 ALA A N 1
ATOM 695 C CA . ALA A 1 90 ? 13.266 6.861 -28.277 1.00 75.75 90 ALA A CA 1
ATOM 696 C C . ALA A 1 90 ? 13.004 5.507 -28.964 1.00 75.75 90 ALA A C 1
ATOM 698 O O . ALA A 1 90 ? 13.025 5.438 -30.192 1.00 75.75 90 ALA A O 1
ATOM 699 N N . ILE A 1 91 ? 12.616 4.470 -28.205 1.00 76.19 91 ILE A N 1
ATOM 700 C CA . ILE A 1 91 ? 12.215 3.158 -28.755 1.00 76.19 91 ILE A CA 1
ATOM 701 C C . ILE A 1 91 ? 11.003 3.295 -29.690 1.00 76.19 91 ILE A C 1
ATOM 703 O O . ILE A 1 91 ? 10.991 2.745 -30.788 1.00 76.19 91 ILE A O 1
ATOM 707 N N . GLY A 1 92 ? 9.976 4.048 -29.277 1.00 68.62 92 GLY A N 1
ATOM 708 C CA . GLY A 1 92 ? 8.769 4.267 -30.087 1.00 68.62 92 GLY A CA 1
ATOM 709 C C . GLY A 1 92 ? 9.011 5.093 -31.358 1.00 68.62 92 GLY A C 1
ATOM 710 O O . GLY A 1 92 ? 8.235 5.003 -32.309 1.00 68.62 92 GLY A O 1
ATOM 711 N N . GLY A 1 93 ? 10.091 5.880 -31.378 1.00 65.31 93 GLY A N 1
ATOM 712 C CA . GLY A 1 93 ? 10.544 6.672 -32.519 1.00 65.31 93 GLY A CA 1
ATOM 713 C C . GLY A 1 93 ? 11.422 5.913 -33.518 1.00 65.31 93 GLY A C 1
ATOM 714 O O . GLY A 1 93 ? 11.662 6.445 -34.603 1.00 65.31 93 GLY A O 1
ATOM 715 N N . MET A 1 94 ? 11.862 4.682 -33.212 1.00 61.31 94 MET A N 1
ATOM 716 C CA . MET A 1 94 ? 12.645 3.839 -34.127 1.00 61.31 94 MET A CA 1
ATOM 717 C C . MET A 1 94 ? 11.779 3.296 -35.274 1.00 61.31 94 MET A C 1
ATOM 719 O O . MET A 1 94 ? 11.495 2.104 -35.389 1.00 61.31 94 MET A O 1
ATOM 723 N N . ARG A 1 95 ? 11.375 4.181 -36.187 1.00 50.78 95 ARG A N 1
ATOM 724 C CA . ARG A 1 95 ? 11.072 3.795 -37.564 1.00 50.78 95 ARG A CA 1
ATOM 725 C C . ARG A 1 95 ? 12.393 3.415 -38.229 1.00 50.78 95 ARG A C 1
ATOM 727 O O . ARG A 1 95 ? 13.173 4.294 -38.560 1.00 50.78 95 ARG A O 1
ATOM 734 N N . THR A 1 96 ? 12.625 2.110 -38.373 1.00 53.31 96 THR A N 1
ATOM 735 C CA . THR A 1 96 ? 13.519 1.466 -39.357 1.00 53.31 96 THR A CA 1
ATOM 736 C C . THR A 1 96 ? 14.577 2.381 -39.991 1.00 53.31 96 THR A C 1
ATOM 738 O O . THR A 1 96 ? 14.308 3.014 -41.013 1.00 53.31 96 THR A O 1
ATOM 741 N N . GLY A 1 97 ? 15.791 2.378 -39.439 1.00 49.88 97 GLY A N 1
ATOM 742 C CA . GLY A 1 97 ? 16.979 2.851 -40.153 1.00 49.88 97 GLY A CA 1
ATOM 743 C C . GLY A 1 97 ? 17.975 3.618 -39.294 1.00 49.88 97 GLY A C 1
ATOM 744 O O . GLY A 1 97 ? 17.978 4.838 -39.348 1.00 49.88 97 GLY A O 1
ATOM 745 N N . CYS A 1 98 ? 18.870 2.881 -38.619 1.00 45.06 98 CYS A N 1
ATOM 746 C CA . CYS A 1 98 ? 20.132 3.370 -38.032 1.00 45.06 98 CYS A CA 1
ATOM 747 C C . CYS A 1 98 ? 19.961 4.412 -36.888 1.00 45.06 98 CYS A C 1
ATOM 749 O O . CYS A 1 98 ? 18.987 5.139 -36.822 1.00 45.06 98 CYS A O 1
ATOM 751 N N . ALA A 1 99 ? 20.836 4.539 -35.896 1.00 42.88 99 ALA A N 1
ATOM 752 C CA . ALA A 1 99 ? 22.250 4.227 -35.836 1.00 42.88 99 ALA A CA 1
ATOM 753 C C . ALA A 1 99 ? 22.684 3.986 -34.374 1.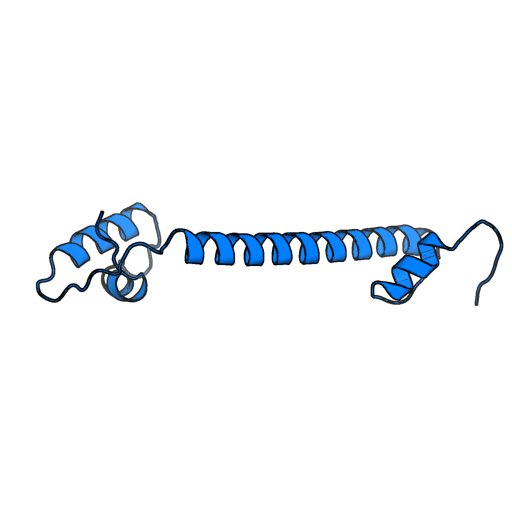00 42.88 99 ALA A C 1
ATOM 755 O O . ALA A 1 99 ? 22.284 4.722 -33.476 1.00 42.88 99 ALA A O 1
ATOM 756 N N . CYS A 1 100 ? 23.539 2.982 -34.175 1.00 33.47 100 CYS A N 1
ATOM 757 C CA . CYS A 1 100 ? 24.594 2.979 -33.151 1.00 33.47 100 CYS A CA 1
ATOM 758 C C . CYS A 1 100 ? 25.603 4.112 -33.480 1.00 33.47 100 CYS A C 1
ATOM 760 O O . CYS A 1 100 ? 25.682 4.483 -34.658 1.00 33.47 100 CYS A O 1
ATOM 762 N N . PRO A 1 101 ? 26.384 4.667 -32.533 1.00 46.34 101 PRO A N 1
ATOM 763 C CA . PRO A 1 101 ? 27.079 3.984 -31.436 1.00 46.34 101 PRO A CA 1
ATOM 764 C C . PRO A 1 101 ? 26.622 4.348 -30.020 1.00 46.34 101 PRO A C 1
ATOM 766 O O . PRO A 1 101 ? 26.095 5.463 -29.818 1.00 46.34 101 PRO A O 1
#